Protein AF-A0A382IMJ1-F1 (afdb_monomer_lite)

Foldseek 3Di:
DPCPDPVNVVVVVCVLVVQLVCCLQCVVCVVHDPVVCCVQPNDDPDRCCVVSVHDSDDDDCSNVVVVQLVVLCVVVVVPPPDDPVSSVVSVVVVPPD

Structure (mmCIF, N/CA/C/O backbone):
data_AF-A0A382IMJ1-F1
#
_entry.id   AF-A0A382IMJ1-F1
#
loop_
_atom_site.group_PDB
_atom_site.id
_atom_site.type_symbol
_atom_site.label_atom_id
_atom_site.label_alt_id
_atom_site.label_comp_id
_atom_site.label_asym_id
_atom_site.label_entity_id
_atom_site.label_seq_id
_atom_site.pdbx_PDB_ins_code
_atom_site.Cartn_x
_atom_site.Cartn_y
_atom_site.Cartn_z
_atom_site.occupancy
_atom_site.B_iso_or_equiv
_atom_site.auth_seq_id
_atom_site.auth_comp_id
_atom_site.auth_asym_id
_atom_site.auth_atom_id
_atom_site.pdbx_PDB_model_num
ATOM 1 N N . MET A 1 1 ? 8.893 -18.011 -18.011 1.00 52.91 1 MET A N 1
ATOM 2 C CA . MET A 1 1 ? 7.517 -17.810 -17.496 1.00 52.91 1 MET A CA 1
ATOM 3 C C . MET A 1 1 ? 6.731 -17.028 -18.544 1.00 52.91 1 MET A C 1
ATOM 5 O O . MET A 1 1 ? 7.203 -15.971 -18.934 1.00 52.91 1 MET A O 1
ATOM 9 N N . LYS A 1 2 ? 5.606 -17.534 -19.074 1.00 52.50 2 LYS A N 1
ATOM 10 C CA . LYS A 1 2 ? 4.792 -16.753 -20.028 1.00 52.50 2 LYS A CA 1
ATOM 11 C C . LYS A 1 2 ? 4.045 -15.660 -19.254 1.00 52.50 2 LYS A C 1
ATOM 13 O O . LYS A 1 2 ? 3.054 -15.944 -18.585 1.00 52.50 2 LYS A O 1
ATOM 18 N N . ILE A 1 3 ? 4.545 -14.429 -19.356 1.00 63.88 3 ILE A N 1
ATOM 19 C CA . ILE A 1 3 ? 4.060 -13.224 -18.652 1.00 63.88 3 ILE A CA 1
ATOM 20 C C . ILE A 1 3 ? 2.601 -12.885 -19.044 1.00 63.88 3 ILE A C 1
ATOM 22 O O . ILE A 1 3 ? 1.902 -12.182 -18.329 1.00 63.88 3 ILE A O 1
ATOM 26 N N . HIS A 1 4 ? 2.084 -13.466 -20.131 1.00 71.06 4 HIS A N 1
ATOM 27 C CA . HIS A 1 4 ? 0.713 -13.247 -20.614 1.00 71.06 4 HIS A CA 1
ATOM 28 C C . HIS A 1 4 ? -0.297 -14.343 -20.232 1.00 71.06 4 HIS A C 1
ATOM 30 O O . HIS A 1 4 ? -1.411 -14.344 -20.748 1.00 71.06 4 HIS A O 1
ATOM 36 N N . SER A 1 5 ? 0.056 -15.302 -19.367 1.00 89.25 5 SER A N 1
ATOM 37 C CA . SER A 1 5 ? -0.916 -16.321 -18.936 1.00 89.25 5 SER A CA 1
ATOM 38 C C . SER A 1 5 ? -1.985 -15.736 -18.003 1.00 89.25 5 SER A C 1
ATOM 40 O O . SER A 1 5 ? -1.687 -14.865 -17.182 1.00 89.25 5 SER A O 1
ATOM 42 N N . THR A 1 6 ? -3.217 -16.252 -18.081 1.00 94.06 6 THR A N 1
ATOM 43 C CA . THR A 1 6 ? -4.314 -15.895 -17.161 1.00 94.06 6 THR A CA 1
ATOM 44 C C . THR A 1 6 ? -3.893 -16.062 -15.701 1.00 94.06 6 THR A C 1
ATOM 46 O O . THR A 1 6 ? -4.044 -15.132 -14.920 1.00 94.06 6 THR A O 1
ATOM 49 N N . ALA A 1 7 ? -3.225 -17.172 -15.372 1.00 94.44 7 ALA A N 1
ATOM 50 C CA . ALA A 1 7 ? -2.734 -17.443 -14.023 1.00 94.44 7 ALA A CA 1
ATOM 51 C C . ALA A 1 7 ? -1.729 -16.391 -13.513 1.00 94.44 7 ALA A C 1
ATOM 53 O O . ALA A 1 7 ? -1.723 -16.060 -12.330 1.00 94.44 7 ALA A O 1
ATOM 54 N N . TYR A 1 8 ? -0.861 -15.852 -14.379 1.00 94.50 8 TYR A N 1
ATOM 55 C CA . TYR A 1 8 ? 0.048 -14.775 -13.972 1.00 94.50 8 TYR A CA 1
ATOM 56 C C . TYR A 1 8 ? -0.716 -13.474 -13.703 1.00 94.50 8 TYR A C 1
ATOM 58 O O . TYR A 1 8 ? -0.486 -12.834 -12.680 1.00 94.50 8 TYR A O 1
ATOM 66 N N . ARG A 1 9 ? -1.671 -13.117 -14.572 1.00 94.56 9 ARG A N 1
ATOM 67 C CA . ARG A 1 9 ? -2.530 -11.940 -14.373 1.00 94.56 9 ARG A CA 1
ATOM 68 C C . ARG A 1 9 ? -3.347 -12.034 -13.086 1.00 94.56 9 ARG A C 1
ATOM 70 O O . ARG A 1 9 ? -3.422 -11.051 -12.359 1.00 94.56 9 ARG A O 1
ATOM 77 N N . GLU A 1 10 ? -3.908 -13.203 -12.788 1.00 96.44 10 GLU A N 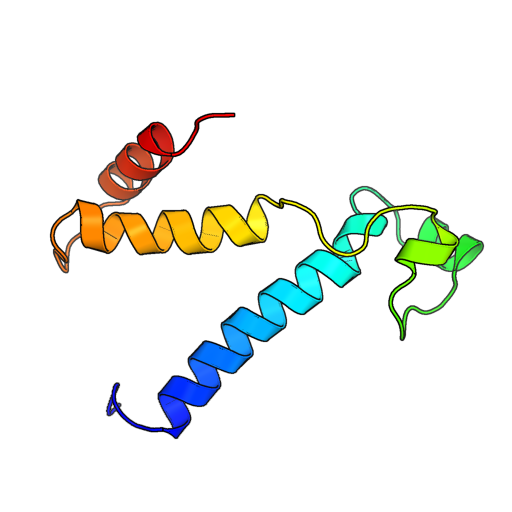1
ATOM 78 C CA . GLU A 1 10 ? -4.651 -13.459 -11.549 1.00 96.44 10 GLU A CA 1
ATOM 79 C C . GLU A 1 10 ? -3.765 -13.300 -10.315 1.00 96.44 10 GLU A C 1
ATOM 81 O O . GLU A 1 10 ? -4.180 -12.668 -9.351 1.00 96.44 10 GLU A O 1
ATOM 86 N N . LYS A 1 11 ? -2.519 -13.788 -10.357 1.00 96.44 11 LYS A N 1
ATOM 87 C CA . LYS A 1 11 ? -1.558 -13.590 -9.262 1.00 96.44 11 LYS A CA 1
ATOM 88 C C . LYS A 1 11 ? -1.207 -12.120 -9.050 1.00 96.44 11 LYS A C 1
ATOM 90 O O . LYS A 1 11 ? -1.175 -11.672 -7.909 1.00 96.44 11 LYS A O 1
ATOM 95 N N . VAL A 1 12 ? -0.960 -11.370 -10.128 1.00 95.00 12 VAL A N 1
ATOM 96 C CA . VAL A 1 12 ? -0.690 -9.924 -10.041 1.00 95.00 12 VAL A CA 1
ATOM 97 C C . VAL A 1 12 ? -1.900 -9.196 -9.460 1.00 95.00 12 VAL A C 1
ATOM 99 O O . VAL A 1 12 ? -1.751 -8.420 -8.520 1.00 95.00 12 VAL A O 1
ATOM 102 N N . TYR A 1 13 ? -3.099 -9.489 -9.965 1.00 95.75 13 TYR A N 1
ATOM 103 C CA . TYR A 1 13 ? -4.339 -8.899 -9.469 1.00 95.75 13 TYR A CA 1
ATOM 104 C C . TYR A 1 13 ? -4.568 -9.213 -7.987 1.00 95.75 13 TYR A C 1
ATOM 106 O O . TYR A 1 13 ? -4.804 -8.300 -7.203 1.00 95.75 13 TYR A O 1
ATOM 114 N N . ALA A 1 14 ? -4.440 -10.480 -7.587 1.00 98.00 14 ALA A N 1
ATOM 115 C CA . ALA A 1 14 ? -4.602 -10.903 -6.201 1.00 98.00 14 ALA A CA 1
ATOM 116 C C . ALA A 1 14 ? -3.565 -10.254 -5.272 1.00 98.00 14 ALA A C 1
ATOM 118 O O . ALA A 1 14 ? -3.909 -9.881 -4.156 1.00 98.00 14 ALA A O 1
ATOM 119 N N . GLY A 1 15 ? -2.322 -10.067 -5.731 1.00 96.81 15 GLY A N 1
ATOM 120 C CA . GLY A 1 15 ? -1.290 -9.362 -4.970 1.00 96.81 15 GLY A CA 1
ATOM 121 C C . GLY A 1 15 ? -1.625 -7.885 -4.748 1.00 96.81 15 GLY A C 1
ATOM 122 O O . GLY A 1 15 ? -1.545 -7.398 -3.623 1.00 96.81 15 GLY A O 1
ATOM 123 N N . VAL A 1 16 ? -2.063 -7.186 -5.800 1.00 96.44 16 VAL A N 1
ATOM 124 C CA . VAL A 1 16 ? -2.491 -5.780 -5.706 1.00 96.44 16 VAL A CA 1
ATOM 125 C C . VAL A 1 16 ? -3.727 -5.642 -4.814 1.00 96.44 16 VAL A C 1
ATOM 127 O O . VAL A 1 16 ? -3.742 -4.805 -3.915 1.00 96.44 16 VAL A O 1
ATOM 130 N N . LEU A 1 17 ? -4.739 -6.489 -5.012 1.00 97.50 17 LEU A N 1
ATOM 131 C CA . LEU A 1 17 ? -5.953 -6.493 -4.196 1.00 97.50 17 LEU A CA 1
ATOM 132 C C . LEU A 1 17 ? -5.642 -6.806 -2.726 1.00 97.50 17 LEU A C 1
ATOM 134 O O . LEU A 1 17 ? -6.132 -6.117 -1.837 1.00 97.50 17 LEU A O 1
ATOM 138 N N . GLY A 1 18 ? -4.793 -7.803 -2.469 1.00 97.50 18 GLY A N 1
ATOM 139 C CA . GLY A 1 18 ? -4.353 -8.166 -1.124 1.00 97.50 18 GLY A CA 1
ATOM 140 C C . GLY A 1 18 ? -3.625 -7.023 -0.419 1.00 97.50 18 GLY A C 1
ATOM 141 O O . GLY A 1 18 ? -3.880 -6.788 0.760 1.00 97.50 18 GLY A O 1
ATOM 142 N N . LYS A 1 19 ? -2.793 -6.258 -1.142 1.00 96.38 19 LYS A N 1
ATOM 143 C CA . LYS A 1 19 ? -2.175 -5.041 -0.599 1.00 96.38 19 LYS A CA 1
ATOM 144 C C . LYS A 1 19 ? -3.233 -4.017 -0.179 1.00 96.38 19 LYS A C 1
ATOM 146 O O . LYS A 1 19 ? -3.188 -3.550 0.951 1.00 96.38 19 LYS A O 1
ATOM 151 N N . VAL A 1 20 ? -4.192 -3.702 -1.051 1.00 96.81 20 VAL A N 1
ATOM 152 C CA . VAL A 1 20 ? -5.261 -2.729 -0.749 1.00 96.81 20 VAL A CA 1
ATOM 153 C C . VAL A 1 20 ? -6.090 -3.168 0.465 1.00 96.81 20 VAL A C 1
ATOM 155 O O . VAL A 1 20 ? -6.336 -2.371 1.366 1.00 96.81 20 VAL A O 1
ATOM 158 N N . ILE A 1 21 ? -6.464 -4.451 0.529 1.00 96.44 21 ILE A N 1
ATOM 159 C CA . ILE A 1 21 ? -7.174 -5.046 1.674 1.00 96.44 21 ILE A CA 1
ATOM 160 C C . ILE A 1 21 ? -6.358 -4.886 2.961 1.00 96.44 21 ILE A C 1
ATOM 162 O O . ILE A 1 21 ? -6.912 -4.467 3.976 1.00 96.44 21 ILE A O 1
ATOM 166 N N . GLY A 1 22 ? -5.063 -5.212 2.917 1.00 95.50 22 GLY A N 1
ATOM 167 C CA . GLY A 1 22 ? -4.163 -5.137 4.066 1.00 95.50 22 GLY A CA 1
ATOM 168 C C . GLY A 1 22 ? -3.962 -3.713 4.578 1.00 95.50 22 GLY A C 1
ATOM 169 O O . GLY A 1 22 ? -4.028 -3.502 5.785 1.00 95.50 22 GLY A O 1
ATOM 170 N N . VAL A 1 23 ? -3.800 -2.739 3.678 1.00 96.56 23 VAL A N 1
ATOM 171 C CA . VAL A 1 23 ? -3.685 -1.315 4.033 1.00 96.56 23 VAL A CA 1
ATOM 172 C C . VAL A 1 23 ? -4.941 -0.841 4.761 1.00 96.56 23 VAL A C 1
ATOM 174 O O . VAL A 1 23 ? -4.846 -0.344 5.878 1.00 96.56 23 VAL A O 1
ATOM 177 N N . TYR A 1 24 ? -6.134 -1.062 4.198 1.00 96.50 24 TYR A N 1
ATOM 178 C CA . TYR A 1 24 ? -7.376 -0.619 4.846 1.00 96.50 24 TYR A CA 1
ATOM 179 C C . TYR A 1 24 ? -7.689 -1.368 6.142 1.00 96.50 24 TYR A C 1
ATOM 181 O O . TYR A 1 24 ? -8.297 -0.799 7.047 1.00 96.50 24 TYR A O 1
ATOM 189 N N . LEU A 1 25 ? -7.264 -2.628 6.260 1.00 95.94 25 LEU A N 1
ATOM 190 C CA . LEU A 1 25 ? -7.385 -3.371 7.511 1.00 95.94 25 LEU A CA 1
ATOM 191 C C . LEU A 1 25 ? -6.432 -2.817 8.578 1.00 95.94 25 LEU A C 1
ATOM 193 O O . LEU A 1 25 ? -6.821 -2.718 9.735 1.00 95.94 25 LEU A O 1
ATOM 197 N N . GLY A 1 26 ? -5.201 -2.476 8.190 1.00 95.06 26 GLY A N 1
ATOM 198 C CA . GLY A 1 26 ? -4.129 -2.044 9.087 1.00 95.06 26 GLY A CA 1
ATOM 199 C C . GLY A 1 26 ? -4.213 -0.584 9.530 1.00 95.06 26 GLY A C 1
ATOM 200 O O . GLY A 1 26 ? -3.877 -0.282 10.672 1.00 95.06 26 GLY A O 1
ATOM 201 N N . ARG A 1 27 ? -4.698 0.307 8.657 1.00 95.19 27 ARG A N 1
ATOM 202 C CA . ARG A 1 27 ? -4.777 1.769 8.847 1.00 95.19 27 ARG A CA 1
ATOM 203 C C . ARG A 1 27 ? -5.297 2.209 10.223 1.00 95.19 27 ARG A C 1
ATOM 205 O O . ARG A 1 27 ? -4.652 3.040 10.854 1.00 95.19 27 ARG A O 1
ATOM 212 N N . PRO A 1 28 ? -6.411 1.662 10.750 1.00 94.69 28 PRO A N 1
ATOM 213 C CA . PRO A 1 28 ? -6.921 2.084 12.056 1.00 94.69 28 PRO A CA 1
ATOM 214 C C . PRO A 1 28 ? -5.992 1.762 13.241 1.00 94.69 28 PRO A C 1
ATOM 216 O O . PRO A 1 28 ? -6.181 2.302 14.330 1.00 94.69 28 PRO A O 1
ATOM 219 N N . PHE A 1 29 ? -5.010 0.879 13.039 1.00 94.31 29 PHE A N 1
ATOM 220 C CA . PHE A 1 29 ? -4.043 0.433 14.042 1.00 94.31 29 PHE A CA 1
ATOM 221 C C . PHE A 1 29 ? -2.661 1.065 13.867 1.00 94.31 29 PHE A C 1
ATOM 223 O O . PHE A 1 29 ? -1.732 0.697 14.587 1.00 94.31 29 PHE A O 1
ATOM 230 N N . GLU A 1 30 ? -2.482 1.968 12.905 1.00 93.75 30 GLU A N 1
ATOM 231 C CA . GLU A 1 30 ? -1.187 2.590 12.658 1.00 93.75 30 GLU A CA 1
ATOM 232 C C . GLU A 1 30 ? -0.688 3.307 13.926 1.00 93.75 30 GLU A C 1
ATOM 234 O O . GLU A 1 30 ? -1.393 4.105 14.547 1.00 93.75 30 GLU A O 1
ATOM 239 N N . GLY A 1 31 ? 0.517 2.944 14.377 1.00 95.06 31 GLY A N 1
ATOM 240 C CA . GLY A 1 31 ? 1.099 3.433 15.631 1.00 95.06 31 GLY A CA 1
ATOM 241 C C . GLY A 1 31 ? 0.579 2.772 16.918 1.00 95.06 31 GLY A C 1
ATOM 242 O O . GLY A 1 31 ? 1.046 3.126 18.000 1.00 95.06 31 GLY A O 1
ATOM 243 N N . TRP A 1 32 ? -0.348 1.810 16.849 1.00 96.94 32 TRP A N 1
ATOM 244 C CA . TRP A 1 32 ? -0.829 1.083 18.029 1.00 96.94 32 TRP A CA 1
ATOM 245 C C . TRP A 1 32 ? 0.112 -0.062 18.409 1.00 96.94 32 TRP A C 1
ATOM 247 O O . TRP A 1 32 ? 0.631 -0.798 17.569 1.00 96.94 32 TRP A O 1
ATOM 257 N N . HIS A 1 33 ? 0.268 -0.283 19.712 1.00 97.12 33 HIS A N 1
ATOM 258 C CA . HIS A 1 33 ? 0.912 -1.482 20.234 1.00 97.12 33 HIS A CA 1
ATOM 259 C C . HIS A 1 33 ? -0.065 -2.660 20.293 1.00 97.12 33 HIS A C 1
ATOM 261 O O . HIS A 1 33 ? -1.254 -2.488 20.563 1.00 97.12 33 HIS A O 1
ATOM 267 N N . TYR A 1 34 ? 0.462 -3.882 20.181 1.00 96.69 34 TYR A N 1
ATOM 268 C CA . TYR A 1 34 ? -0.319 -5.121 20.287 1.00 96.69 34 TYR A CA 1
ATOM 269 C C . TYR A 1 34 ? -1.251 -5.154 21.514 1.00 96.69 34 TYR A C 1
ATOM 271 O O . TYR A 1 34 ? -2.444 -5.419 21.384 1.00 96.69 34 TYR A O 1
ATOM 279 N N . ASN A 1 35 ? -0.738 -4.800 22.699 1.00 98.00 35 ASN A N 1
ATOM 280 C CA . ASN A 1 35 ? -1.528 -4.804 23.936 1.00 98.00 35 ASN A CA 1
ATOM 281 C C . ASN A 1 35 ? -2.714 -3.827 23.888 1.00 98.00 35 ASN A C 1
ATOM 283 O O . ASN A 1 35 ? -3.760 -4.117 24.459 1.00 98.00 35 ASN A O 1
ATOM 287 N N . GLN A 1 36 ? -2.570 -2.686 23.203 1.00 97.06 36 GLN A N 1
ATOM 288 C CA . GLN A 1 36 ? -3.653 -1.708 23.057 1.00 97.06 36 GLN A CA 1
ATOM 289 C C . GLN A 1 36 ? -4.762 -2.254 22.152 1.00 97.06 36 GLN A C 1
ATOM 291 O O . GLN A 1 36 ? -5.936 -2.101 22.481 1.00 97.06 36 GLN A O 1
ATOM 296 N N . ILE A 1 37 ? -4.393 -2.925 21.053 1.00 96.94 37 ILE A N 1
ATOM 297 C CA . ILE A 1 37 ? -5.345 -3.585 20.147 1.00 96.94 37 ILE A CA 1
ATOM 298 C C . ILE A 1 37 ? -6.110 -4.668 20.914 1.00 96.94 37 ILE A C 1
ATOM 300 O O . ILE A 1 37 ? -7.336 -4.647 20.953 1.00 96.94 37 ILE A O 1
ATOM 304 N N . GLN A 1 38 ? -5.396 -5.554 21.611 1.00 97.94 38 GLN A N 1
ATOM 305 C CA . GLN A 1 38 ? -6.000 -6.660 22.357 1.00 97.94 38 GLN A CA 1
ATOM 306 C C . GLN A 1 38 ? -6.945 -6.189 23.468 1.00 97.94 38 GLN A C 1
ATOM 308 O O . GLN A 1 38 ? -8.037 -6.726 23.611 1.00 97.94 38 GLN A O 1
ATOM 313 N N . GLN A 1 39 ? -6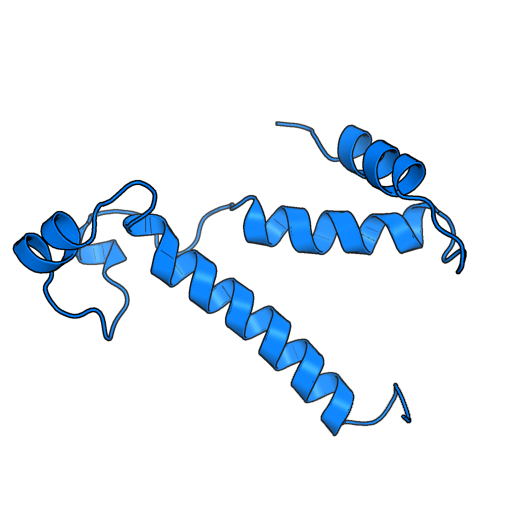.566 -5.159 24.230 1.00 97.06 39 GLN A N 1
ATOM 314 C CA . GLN A 1 39 ? -7.412 -4.627 25.303 1.00 97.06 39 GLN A CA 1
ATOM 315 C C . GLN A 1 39 ? -8.688 -3.951 24.791 1.00 97.06 39 GLN A C 1
ATOM 317 O O . GLN A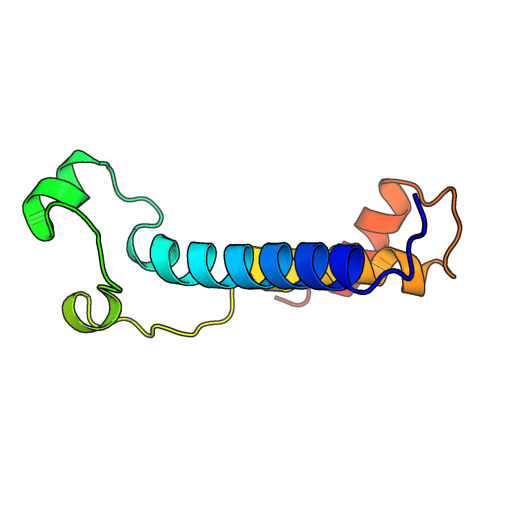 1 39 ? -9.696 -3.954 25.493 1.00 97.06 39 GLN A O 1
ATOM 322 N N . ARG A 1 40 ? -8.644 -3.332 23.605 1.00 95.25 40 ARG A N 1
ATOM 323 C CA . ARG A 1 40 ? -9.766 -2.548 23.066 1.00 95.25 40 ARG A CA 1
ATOM 324 C C . ARG A 1 40 ? -10.681 -3.348 22.150 1.00 95.25 40 ARG A C 1
ATOM 326 O O . ARG A 1 40 ? -11.882 -3.112 22.156 1.00 95.25 40 ARG A O 1
ATOM 333 N N . LEU A 1 41 ? -10.108 -4.236 21.346 1.00 95.69 41 LEU A N 1
ATOM 334 C CA . LEU A 1 41 ? -10.783 -4.883 20.218 1.00 95.69 41 LEU A CA 1
ATOM 335 C C . LEU A 1 41 ? -10.626 -6.409 20.231 1.00 95.69 41 LEU A C 1
ATOM 337 O O . LEU A 1 41 ? -11.422 -7.103 19.605 1.00 95.69 41 LEU A O 1
ATOM 341 N N . GLY A 1 42 ? -9.630 -6.936 20.952 1.00 96.19 42 GLY A N 1
ATOM 342 C CA . GLY A 1 42 ? -9.298 -8.359 20.938 1.00 96.19 42 GLY A CA 1
ATOM 343 C C . GLY A 1 42 ? -8.680 -8.798 19.609 1.00 96.19 42 GLY A C 1
ATOM 344 O O . GLY A 1 42 ? -7.923 -8.051 18.981 1.00 96.19 42 GLY A O 1
ATOM 345 N N . ASP A 1 43 ? -8.987 -10.028 19.200 1.00 95.88 43 ASP A N 1
ATOM 346 C CA . ASP A 1 43 ? -8.511 -10.593 17.939 1.00 95.88 43 ASP A CA 1
ATOM 347 C C . ASP A 1 43 ? -9.255 -10.000 16.742 1.00 95.88 43 ASP A C 1
ATOM 349 O O . ASP A 1 43 ? -10.486 -9.974 16.686 1.00 95.88 43 ASP A O 1
ATOM 353 N N . ILE A 1 44 ? -8.489 -9.558 15.747 1.00 95.12 44 ILE A N 1
ATOM 354 C CA . ILE A 1 44 ? -9.026 -8.906 14.556 1.00 95.12 44 ILE A CA 1
ATOM 355 C C . ILE A 1 44 ? -9.310 -9.950 13.476 1.00 95.12 44 ILE A C 1
ATOM 357 O O . ILE A 1 44 ? -8.396 -10.525 12.887 1.00 95.12 44 ILE A O 1
ATOM 361 N N . ASN A 1 45 ? -10.591 -10.166 13.184 1.00 95.25 45 ASN A N 1
ATOM 362 C CA . ASN A 1 45 ? -11.071 -11.021 12.092 1.00 95.25 45 ASN A CA 1
ATOM 363 C C . ASN A 1 45 ? -12.117 -10.322 11.195 1.00 95.25 45 ASN A C 1
ATOM 365 O O . ASN A 1 45 ? -12.745 -10.967 10.356 1.00 95.25 45 ASN A O 1
ATOM 369 N N . TYR A 1 46 ? -12.279 -9.002 11.343 1.00 94.44 46 TYR A N 1
ATOM 370 C CA . TYR A 1 46 ? -13.143 -8.135 10.535 1.00 94.44 46 TYR A CA 1
ATOM 371 C C . TYR A 1 46 ? -12.605 -6.690 10.511 1.00 94.44 46 TYR A C 1
ATOM 373 O O . TYR A 1 46 ? -11.679 -6.343 11.244 1.00 94.44 46 TYR A O 1
ATOM 381 N N . TYR A 1 47 ? -13.194 -5.830 9.675 1.00 95.69 47 TYR A N 1
ATOM 382 C CA . TYR A 1 47 ? -12.867 -4.402 9.631 1.00 95.69 47 TYR A CA 1
ATOM 383 C C . TYR A 1 47 ? -13.495 -3.641 10.805 1.00 95.69 47 TYR A C 1
ATOM 385 O O . TYR A 1 47 ? -14.713 -3.614 10.944 1.00 95.69 47 TYR A O 1
ATOM 393 N N . VAL A 1 48 ? -12.675 -2.959 11.605 1.00 96.12 48 VAL A N 1
ATOM 394 C CA . VAL A 1 48 ? -13.099 -2.261 12.840 1.00 96.12 48 VAL A CA 1
ATOM 395 C C . VAL A 1 48 ? -13.378 -0.762 12.664 1.00 96.12 48 VAL A C 1
ATOM 397 O O . VAL A 1 48 ? -13.642 -0.070 13.641 1.00 96.12 48 VAL A O 1
ATOM 400 N N . HIS A 1 49 ? -13.285 -0.246 11.437 1.00 95.06 49 HIS A N 1
ATOM 401 C CA . HIS A 1 49 ? -13.380 1.185 11.126 1.00 95.06 49 HIS A CA 1
ATOM 402 C C . HIS A 1 49 ? -14.614 1.871 11.749 1.00 95.06 49 HIS A C 1
ATOM 404 O O . HIS A 1 49 ? -14.467 2.923 12.368 1.00 95.06 49 HIS A O 1
ATOM 410 N N . ASP A 1 50 ? -15.785 1.226 11.704 1.00 94.56 50 ASP A N 1
ATOM 411 C CA . ASP A 1 50 ? -17.017 1.719 12.335 1.00 94.56 50 ASP A CA 1
ATOM 412 C C . ASP A 1 50 ? -16.899 1.830 13.864 1.00 94.56 50 ASP A C 1
ATOM 414 O O . ASP A 1 50 ? -17.324 2.822 14.452 1.00 94.56 50 ASP A O 1
ATOM 418 N N . GLN A 1 51 ? -16.278 0.844 14.524 1.00 94.38 51 GLN A N 1
ATOM 419 C CA . GLN A 1 51 ? -16.081 0.850 15.983 1.00 94.38 51 GLN A CA 1
ATOM 420 C C . GLN A 1 51 ? -15.132 1.967 16.431 1.00 94.38 51 GLN A C 1
ATOM 422 O O . GLN A 1 51 ? -15.245 2.476 17.544 1.00 94.38 51 GLN A O 1
ATOM 427 N N . LEU A 1 52 ? -14.188 2.334 15.561 1.00 94.81 52 LEU A N 1
ATOM 428 C CA . LEU A 1 52 ? -13.214 3.399 15.791 1.00 94.81 52 LEU A CA 1
ATOM 429 C C . LEU A 1 52 ? -13.667 4.755 15.233 1.00 94.81 52 LEU A C 1
ATOM 431 O O . LEU A 1 52 ? -12.957 5.743 15.413 1.00 94.81 52 LEU A O 1
ATOM 435 N N . ASN A 1 53 ? -14.845 4.815 14.602 1.00 95.25 53 ASN A N 1
ATOM 436 C CA . ASN A 1 53 ? -15.397 6.003 13.957 1.00 95.25 53 ASN A CA 1
ATOM 437 C C . ASN A 1 53 ? -14.410 6.663 12.973 1.00 95.25 53 ASN A C 1
ATOM 439 O O . ASN A 1 53 ? -14.233 7.883 12.956 1.00 95.25 53 ASN A O 1
ATOM 443 N N . VAL A 1 54 ? -13.748 5.834 12.164 1.00 94.69 54 VAL A N 1
ATOM 444 C CA . VAL A 1 54 ? -12.847 6.259 11.087 1.00 94.69 54 VAL A CA 1
ATOM 445 C C . VAL A 1 54 ? -13.360 5.743 9.740 1.00 94.69 54 VAL A C 1
ATOM 447 O O . VAL A 1 54 ? -14.003 4.694 9.685 1.00 94.69 54 VAL A O 1
ATOM 450 N N . PRO A 1 55 ? -13.097 6.446 8.629 1.00 95.25 55 PRO A N 1
ATOM 451 C CA . PRO A 1 55 ? -13.448 5.953 7.299 1.00 95.25 55 PRO A CA 1
ATOM 452 C C . PRO A 1 55 ? -12.677 4.672 6.942 1.00 95.25 55 PRO A C 1
ATOM 454 O O . PRO A 1 55 ? -11.479 4.569 7.196 1.00 95.25 55 PRO A O 1
ATOM 457 N N . LEU A 1 56 ? -13.353 3.719 6.289 1.00 94.06 56 LEU A N 1
ATOM 458 C CA . LEU A 1 56 ? -12.706 2.507 5.767 1.00 94.06 56 LEU A CA 1
ATOM 459 C C . LEU A 1 56 ? -11.789 2.805 4.579 1.00 94.06 56 LEU A C 1
ATOM 461 O O . LEU A 1 56 ? -10.674 2.299 4.502 1.00 94.06 56 LEU A O 1
ATOM 465 N N . ILE A 1 57 ? -12.289 3.595 3.626 1.00 93.94 57 ILE A N 1
ATOM 466 C CA . ILE A 1 57 ? -11.599 3.899 2.374 1.00 93.94 57 ILE A CA 1
ATOM 467 C C . ILE A 1 57 ? -11.085 5.326 2.455 1.00 93.94 57 ILE A C 1
ATOM 469 O O . ILE A 1 57 ? -11.857 6.278 2.566 1.00 93.94 57 ILE A O 1
ATOM 473 N N . VAL A 1 58 ? -9.769 5.454 2.376 1.00 91.62 58 VAL A N 1
ATOM 474 C CA . VAL A 1 58 ? -9.037 6.714 2.477 1.00 91.62 58 VAL A CA 1
ATOM 475 C C . VAL A 1 58 ? -7.848 6.701 1.533 1.00 91.62 58 VAL A C 1
ATOM 477 O O . VAL A 1 58 ? -7.378 5.641 1.116 1.00 91.62 58 VAL A O 1
ATOM 480 N N . THR A 1 59 ? -7.363 7.889 1.184 1.00 89.75 59 THR A N 1
ATOM 481 C CA . THR A 1 59 ? -6.079 8.039 0.500 1.00 89.75 59 THR A CA 1
ATOM 482 C C . THR A 1 59 ? -4.958 7.594 1.428 1.00 89.75 59 THR A C 1
ATOM 484 O O . THR A 1 59 ? -4.941 7.955 2.608 1.00 89.75 59 THR A O 1
ATOM 487 N N . ASP A 1 60 ? -4.040 6.801 0.893 1.00 93.19 60 ASP A N 1
ATOM 488 C CA . ASP A 1 60 ? -2.963 6.182 1.650 1.00 93.19 60 ASP A CA 1
ATOM 489 C C . ASP A 1 60 ? -1.712 6.035 0.783 1.00 93.19 60 ASP A C 1
ATOM 491 O O . ASP A 1 60 ? -1.817 5.708 -0.407 1.00 93.19 60 ASP A O 1
ATOM 495 N N . ASP A 1 61 ? -0.559 6.343 1.375 1.00 92.12 61 ASP A N 1
ATOM 4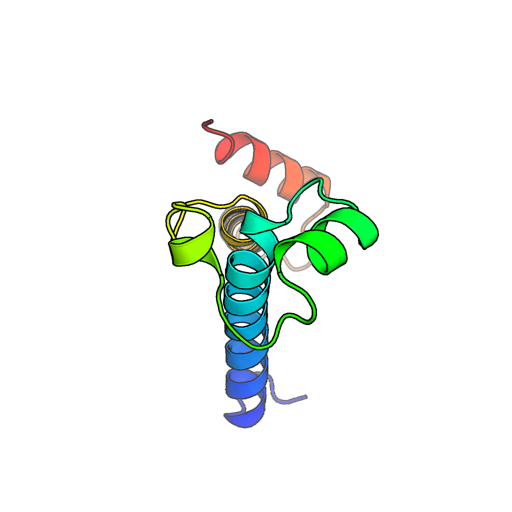96 C CA . ASP A 1 61 ? 0.744 6.404 0.722 1.00 92.12 61 ASP A CA 1
ATOM 497 C C . ASP A 1 61 ? 1.276 5.020 0.341 1.00 92.12 61 ASP A C 1
ATOM 499 O O . ASP A 1 61 ? 1.927 4.887 -0.699 1.00 92.12 61 ASP A O 1
ATOM 503 N N . ASP A 1 62 ? 0.910 3.956 1.063 1.00 93.69 62 ASP A N 1
ATOM 504 C CA . ASP A 1 62 ? 1.243 2.596 0.652 1.00 93.69 62 ASP A CA 1
ATOM 505 C C . ASP A 1 62 ? 0.568 2.252 -0.678 1.00 93.69 62 ASP A C 1
ATOM 507 O O . ASP A 1 62 ? 1.189 1.632 -1.554 1.00 93.69 62 ASP A O 1
ATOM 511 N N . ILE A 1 63 ? -0.700 2.634 -0.861 1.00 94.00 63 ILE A N 1
ATOM 512 C CA . ILE A 1 63 ? -1.439 2.382 -2.106 1.00 94.00 63 ILE A CA 1
ATOM 513 C C . ILE A 1 63 ? -0.945 3.319 -3.207 1.00 94.00 63 ILE A C 1
ATOM 515 O O . ILE A 1 63 ? -0.523 2.843 -4.265 1.00 94.00 63 ILE A O 1
ATOM 519 N N . SER A 1 64 ? -0.987 4.633 -2.976 1.00 90.81 64 SER A N 1
ATOM 520 C CA . SER A 1 64 ? -0.633 5.627 -3.993 1.00 90.81 64 SER A CA 1
ATOM 521 C C . SER A 1 64 ? 0.832 5.487 -4.411 1.00 90.81 64 SER A C 1
ATOM 523 O O . SER A 1 64 ? 1.113 5.384 -5.605 1.00 90.81 64 SER A O 1
ATOM 525 N N . GLY A 1 65 ? 1.751 5.336 -3.454 1.00 90.75 65 GLY A N 1
ATOM 526 C CA . GLY A 1 65 ? 3.175 5.123 -3.689 1.00 90.75 65 GLY A CA 1
ATOM 527 C C . GLY A 1 65 ? 3.452 3.890 -4.545 1.00 90.75 65 GLY A C 1
ATOM 528 O O . GLY A 1 65 ? 4.234 3.963 -5.492 1.00 90.75 65 GLY A O 1
ATOM 529 N N . THR A 1 66 ? 2.750 2.774 -4.311 1.00 92.00 66 THR A N 1
ATOM 530 C CA . THR A 1 66 ? 2.906 1.552 -5.128 1.00 92.00 66 THR A CA 1
ATOM 531 C C . THR A 1 66 ? 2.658 1.816 -6.611 1.00 92.00 66 THR A C 1
ATOM 533 O O . THR A 1 66 ? 3.437 1.382 -7.463 1.00 92.00 66 THR A O 1
ATOM 536 N N . PHE A 1 67 ? 1.586 2.537 -6.939 1.00 91.25 67 PHE A N 1
ATOM 537 C CA . PHE A 1 67 ? 1.264 2.844 -8.331 1.00 91.25 67 PHE A CA 1
ATOM 538 C C . PHE A 1 67 ? 2.146 3.959 -8.900 1.00 91.25 67 PHE A C 1
ATOM 540 O O . PHE A 1 67 ? 2.527 3.884 -10.070 1.00 91.25 67 PHE A O 1
ATOM 547 N N . THR A 1 68 ? 2.547 4.927 -8.078 1.00 90.38 68 THR A N 1
ATOM 548 C CA . THR A 1 68 ? 3.510 5.973 -8.446 1.00 90.38 68 THR A CA 1
ATOM 549 C C . THR A 1 68 ? 4.865 5.381 -8.837 1.00 90.38 68 THR A C 1
ATOM 551 O O . THR A 1 68 ? 5.418 5.728 -9.881 1.00 90.38 68 THR A O 1
ATOM 554 N N . PHE A 1 69 ? 5.390 4.415 -8.079 1.00 90.88 69 PHE A N 1
ATOM 555 C CA . PHE A 1 69 ? 6.657 3.772 -8.428 1.00 90.88 69 PHE A CA 1
ATOM 556 C C . PHE A 1 69 ? 6.561 2.961 -9.722 1.00 90.88 69 PHE A C 1
ATOM 558 O O . PHE A 1 69 ? 7.479 3.013 -10.537 1.00 90.88 69 PHE A O 1
ATOM 565 N N . LEU A 1 70 ? 5.443 2.274 -9.980 1.00 91.44 70 LEU A N 1
ATOM 566 C CA . LEU A 1 70 ? 5.223 1.618 -11.276 1.00 91.44 70 LEU A CA 1
ATOM 567 C C . LEU A 1 70 ? 5.157 2.629 -12.424 1.00 91.44 70 LEU A C 1
ATOM 569 O O . LEU A 1 70 ? 5.619 2.338 -13.530 1.00 91.44 70 LEU A O 1
ATOM 573 N N . ARG A 1 71 ? 4.616 3.823 -12.167 1.00 91.75 71 ARG A N 1
ATOM 574 C CA . ARG A 1 71 ? 4.512 4.878 -13.171 1.00 91.75 71 ARG A CA 1
ATOM 575 C C . ARG A 1 71 ? 5.875 5.391 -13.630 1.00 91.75 71 ARG A C 1
ATOM 577 O O . ARG A 1 71 ? 6.015 5.671 -14.819 1.00 91.75 71 ARG A O 1
ATOM 584 N N . SER A 1 72 ? 6.886 5.379 -12.759 1.00 93.50 72 SER A N 1
ATOM 585 C CA . SER A 1 72 ? 8.262 5.746 -13.130 1.00 93.50 72 SER A CA 1
ATOM 586 C C . SER A 1 72 ? 8.783 4.966 -14.345 1.00 93.50 72 SER A C 1
ATOM 588 O O . SER A 1 72 ? 9.464 5.524 -15.198 1.00 93.50 72 SER A O 1
ATOM 590 N N . ILE A 1 73 ? 8.388 3.699 -14.508 1.00 93.56 73 ILE A N 1
ATOM 591 C CA . ILE A 1 73 ? 8.775 2.895 -15.674 1.00 93.56 73 ILE A CA 1
ATOM 592 C C . ILE A 1 73 ? 8.244 3.530 -16.963 1.00 93.56 73 ILE A C 1
ATOM 594 O O . ILE A 1 73 ? 8.977 3.637 -17.943 1.00 93.56 73 ILE A O 1
ATOM 598 N N . ALA A 1 74 ? 6.981 3.958 -16.972 1.00 92.94 74 ALA A N 1
ATOM 599 C CA . ALA A 1 74 ? 6.374 4.603 -18.132 1.00 92.94 74 ALA A CA 1
ATOM 600 C C . ALA A 1 74 ? 6.968 5.999 -18.383 1.00 92.94 74 ALA A C 1
ATOM 602 O O . ALA A 1 74 ? 7.229 6.349 -19.533 1.00 92.94 74 ALA A O 1
ATOM 603 N N . ASP A 1 75 ? 7.225 6.760 -17.318 1.00 93.75 75 ASP A N 1
ATOM 604 C CA . ASP A 1 75 ? 7.795 8.110 -17.402 1.00 93.75 75 ASP A CA 1
ATOM 605 C C . ASP A 1 75 ? 9.232 8.103 -17.947 1.00 93.75 75 ASP A C 1
ATOM 607 O O . ASP A 1 75 ? 9.645 9.043 -18.619 1.00 93.75 75 ASP A O 1
ATOM 611 N N . HIS A 1 76 ? 9.966 7.004 -17.744 1.00 93.81 76 HIS A N 1
ATOM 612 C CA . HIS A 1 76 ? 11.292 6.758 -18.325 1.00 93.81 76 HIS A CA 1
ATOM 613 C C . HIS A 1 76 ? 11.236 5.816 -19.543 1.00 93.81 76 HIS A C 1
ATOM 615 O O . HIS A 1 76 ? 12.156 5.035 -19.791 1.00 93.81 76 HIS A O 1
ATOM 621 N N . HIS A 1 77 ? 10.143 5.883 -20.314 1.00 94.19 77 HIS A N 1
ATOM 622 C CA . HIS A 1 77 ? 9.958 5.219 -21.614 1.00 94.19 77 HIS A CA 1
ATOM 623 C C . HIS A 1 77 ? 10.177 3.698 -21.619 1.00 94.19 77 HIS A C 1
ATOM 625 O O . HIS A 1 77 ? 10.646 3.131 -22.606 1.00 94.19 77 HIS A O 1
ATOM 631 N N . TYR A 1 78 ? 9.820 3.021 -20.528 1.00 93.62 78 TYR A N 1
ATOM 632 C CA . TYR A 1 78 ? 9.971 1.574 -20.361 1.00 93.62 78 TYR A CA 1
ATOM 633 C C . TYR A 1 78 ? 11.420 1.084 -20.519 1.00 93.62 78 TYR A C 1
ATOM 635 O O . TYR A 1 78 ? 11.650 -0.061 -20.915 1.00 93.62 78 TYR A O 1
ATOM 643 N N . ALA A 1 79 ? 12.404 1.934 -20.202 1.00 92.06 79 ALA A N 1
ATOM 644 C CA . ALA A 1 79 ? 13.811 1.563 -20.235 1.00 92.06 79 ALA A CA 1
ATOM 645 C C . ALA A 1 79 ? 14.083 0.386 -19.269 1.00 92.06 79 ALA A C 1
ATOM 647 O O . ALA A 1 79 ? 13.879 0.533 -18.061 1.00 92.06 79 ALA A O 1
ATOM 648 N N . PRO A 1 80 ? 14.595 -0.769 -19.747 1.00 88.69 80 PRO A N 1
ATOM 649 C CA . PRO A 1 80 ? 14.865 -1.925 -18.884 1.00 88.69 80 PRO A CA 1
ATOM 650 C C . PRO A 1 80 ? 15.902 -1.651 -17.787 1.00 88.69 80 PRO A C 1
ATOM 652 O O . PRO A 1 80 ? 15.951 -2.360 -16.787 1.00 88.69 80 PRO A O 1
ATOM 655 N N . SER A 1 81 ? 16.739 -0.633 -17.987 1.00 93.75 81 SER A N 1
ATOM 656 C CA . SER A 1 81 ? 17.820 -0.217 -17.095 1.00 93.75 81 SER A CA 1
ATOM 657 C C . SER A 1 81 ? 17.468 1.025 -16.270 1.00 93.75 81 SER A C 1
ATOM 659 O O . SER A 1 81 ? 18.354 1.832 -15.985 1.00 93.75 81 SER A O 1
ATOM 661 N N . ILE A 1 82 ? 16.189 1.225 -15.934 1.00 94.69 82 ILE A N 1
ATOM 662 C CA . ILE A 1 82 ? 15.763 2.338 -15.078 1.00 94.69 82 ILE A CA 1
ATOM 663 C C . ILE A 1 82 ? 16.550 2.336 -13.759 1.00 94.69 82 ILE A C 1
ATOM 665 O O . ILE A 1 82 ? 16.670 1.318 -13.075 1.00 94.69 82 ILE A O 1
ATOM 669 N N . SER A 1 83 ? 17.127 3.485 -13.418 1.00 95.19 83 SER A N 1
ATOM 670 C CA . SER A 1 83 ? 17.941 3.649 -12.214 1.00 95.19 83 SER A CA 1
ATOM 671 C C . SER A 1 83 ? 17.100 4.066 -11.006 1.00 95.19 83 SER A C 1
ATOM 673 O O . SER A 1 83 ? 16.069 4.721 -11.142 1.00 95.19 83 SER A O 1
ATOM 675 N N . ALA A 1 84 ? 17.584 3.776 -9.795 1.00 95.25 84 ALA A N 1
ATOM 676 C CA . ALA A 1 84 ? 16.951 4.255 -8.562 1.00 95.25 84 ALA A CA 1
ATOM 677 C C . ALA A 1 84 ? 16.815 5.790 -8.523 1.00 95.25 84 ALA A C 1
ATOM 679 O O . ALA A 1 84 ? 15.819 6.309 -8.027 1.00 95.25 84 ALA A O 1
ATOM 680 N N . ARG A 1 85 ? 17.782 6.520 -9.102 1.00 95.50 85 ARG A N 1
ATOM 681 C CA . ARG A 1 85 ? 17.721 7.982 -9.238 1.00 95.50 85 ARG A CA 1
ATOM 682 C C . ARG A 1 85 ? 16.515 8.420 -10.068 1.00 95.50 85 ARG A C 1
ATOM 684 O O . ARG A 1 85 ? 15.787 9.300 -9.637 1.00 95.50 85 ARG A O 1
ATOM 691 N N . GLN A 1 86 ? 16.291 7.786 -11.215 1.00 94.94 86 GLN A N 1
ATOM 692 C CA . GLN A 1 86 ? 15.157 8.082 -12.095 1.00 94.94 86 GLN A CA 1
ATOM 693 C C . GLN A 1 86 ? 13.811 7.792 -11.424 1.00 94.94 86 GLN A C 1
ATOM 695 O O . GLN A 1 86 ? 12.870 8.569 -11.565 1.00 94.94 86 GLN A O 1
ATOM 700 N N . ILE A 1 87 ? 13.730 6.710 -10.644 1.00 94.00 87 ILE A N 1
ATOM 701 C CA . ILE A 1 87 ? 12.548 6.410 -9.826 1.00 94.00 87 ILE A CA 1
ATOM 702 C C . ILE A 1 87 ? 12.318 7.526 -8.795 1.00 94.00 87 ILE A C 1
ATOM 704 O O . ILE A 1 87 ? 11.193 8.000 -8.651 1.00 94.00 87 ILE A O 1
ATOM 708 N N . GLY A 1 88 ? 13.379 7.983 -8.122 1.00 93.38 88 GLY A N 1
ATOM 709 C CA . GLY A 1 88 ? 13.320 9.113 -7.192 1.00 93.38 88 GLY A CA 1
ATOM 710 C C . GLY A 1 88 ? 12.905 10.427 -7.861 1.00 93.38 88 GLY A C 1
ATOM 711 O O . GLY A 1 88 ? 12.096 11.159 -7.306 1.00 93.38 88 GLY A O 1
ATOM 712 N N . GLU A 1 89 ? 13.390 10.706 -9.072 1.00 93.12 89 GLU A N 1
ATOM 713 C CA . GLU A 1 89 ? 12.992 11.877 -9.869 1.00 93.12 89 GLU A CA 1
ATOM 714 C C . GLU A 1 89 ? 11.504 11.828 -10.243 1.00 93.12 89 GLU A C 1
ATOM 716 O O . GLU A 1 89 ? 10.804 12.827 -10.095 1.00 93.12 89 GLU A O 1
ATOM 721 N N . SER A 1 90 ? 10.987 10.665 -10.660 1.00 92.56 90 SER A N 1
ATOM 722 C CA . SER A 1 90 ? 9.543 10.485 -10.855 1.00 92.56 90 SER A CA 1
ATOM 723 C C . SER A 1 90 ? 8.782 10.722 -9.554 1.00 92.56 90 SER A C 1
ATOM 725 O O . SER A 1 90 ? 7.796 11.449 -9.557 1.00 92.56 90 SER A O 1
ATOM 727 N N . TRP A 1 91 ? 9.246 10.161 -8.435 1.00 92.00 91 TRP A N 1
ATOM 728 C CA . TRP A 1 91 ? 8.589 10.343 -7.143 1.00 92.00 91 TRP A CA 1
ATOM 729 C C . TRP A 1 91 ? 8.527 11.818 -6.727 1.00 92.00 91 TRP A C 1
ATOM 731 O O . TRP A 1 91 ? 7.457 12.274 -6.345 1.00 92.00 91 TRP A O 1
ATOM 741 N N . LEU A 1 92 ? 9.607 12.588 -6.909 1.00 91.44 92 LEU A N 1
ATOM 742 C CA . LEU A 1 92 ? 9.623 14.040 -6.677 1.00 91.44 92 LEU A CA 1
ATOM 743 C C . LEU A 1 92 ? 8.566 14.791 -7.498 1.00 91.44 92 LEU A C 1
ATOM 745 O O . LEU A 1 92 ? 7.995 15.756 -7.005 1.00 91.44 92 LEU A O 1
ATOM 749 N N . ASN A 1 93 ? 8.278 14.348 -8.724 1.00 89.12 93 ASN A N 1
ATOM 750 C CA . ASN A 1 93 ? 7.257 14.977 -9.567 1.00 89.12 93 ASN A CA 1
ATOM 751 C C . ASN A 1 93 ? 5.821 14.645 -9.130 1.00 89.12 93 ASN A C 1
ATOM 753 O O . ASN A 1 93 ? 4.907 15.416 -9.419 1.00 89.12 93 ASN A O 1
ATOM 757 N N . TYR A 1 94 ? 5.612 13.502 -8.470 1.00 86.75 94 TYR A N 1
ATOM 758 C CA . TYR A 1 94 ? 4.303 13.085 -7.955 1.00 86.75 94 TYR A CA 1
ATOM 759 C C . TYR A 1 94 ? 4.087 13.431 -6.482 1.00 86.75 94 TYR A C 1
ATOM 761 O O . TYR A 1 94 ? 2.948 13.373 -6.025 1.00 86.75 94 TYR A O 1
ATOM 769 N N . LEU A 1 95 ? 5.146 13.796 -5.752 1.00 76.31 95 LEU A N 1
ATOM 770 C CA . LEU A 1 95 ? 5.083 14.390 -4.418 1.00 76.31 95 LEU A CA 1
ATOM 771 C C . LEU A 1 95 ? 4.511 15.809 -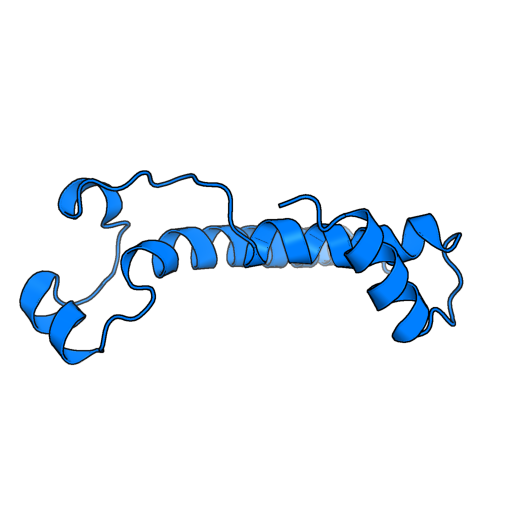4.528 1.00 76.31 95 LEU A C 1
ATOM 773 O O . LEU A 1 95 ? 5.210 16.807 -4.385 1.00 76.31 95 LEU A O 1
ATOM 777 N N . ILE A 1 96 ? 3.221 15.888 -4.827 1.00 60.22 96 ILE A N 1
ATOM 778 C CA . ILE A 1 96 ? 2.399 17.029 -4.460 1.00 60.22 96 ILE A CA 1
ATOM 779 C C . ILE A 1 96 ? 1.573 16.548 -3.271 1.00 60.22 96 ILE A C 1
ATOM 781 O O . ILE A 1 96 ? 0.516 15.944 -3.447 1.00 60.22 96 ILE A O 1
ATOM 785 N N . GLU A 1 97 ? 2.112 16.779 -2.078 1.00 48.81 97 GLU A N 1
ATOM 786 C CA . GLU A 1 97 ? 1.360 16.828 -0.821 1.00 48.81 97 GLU A CA 1
ATOM 787 C C . GLU A 1 97 ? 1.345 18.270 -0.313 1.00 48.81 97 GLU A C 1
ATOM 789 O O . GLU A 1 97 ? 2.416 18.924 -0.356 1.00 48.81 97 GLU A O 1
#

InterPro domains:
  IPR005502 ADP-ribosylation/Crystallin J1 [PF03747] (15-93)
  IPR036705 ADP-ribosylation/Crystallin J1 superfamily [G3DSA:1.10.4080.10] (1-97)
  IPR036705 ADP-ribosylation/Crystallin J1 superfamily [SSF101478] (7-88)

pLDDT: mean 91.91, std 9.3, range [48.81, 98.0]

Organism: NCBI:txid408172

Secondary structure (DSSP, 8-state):
--TT-HHHHHHHHHHHHHHHHHHHHHGGGTT--HHHHHHHT-S--S--TTTTT--SS---HHHHHHHHHHHHHHHTTT-TT--HHHHHHHHHHH---

Radius of gyration: 17.81 Å; chains: 1; bounding box: 35×35×47 Å

Sequence (97 aa):
MKIHSTAYREKVYAGVLGKVIGVYLGRPFEGWHYNQIQQRLGDINYYVHDQLNVPLIVTDDDISGTFTFLRSIADHHYAPSISARQIGESWLNYLIE

=== Feature glossary ===
The record interleaves many kinds of information about one protein. Here is each kind framed as the question it answers.

Q: Are the domains correctly placed relative to each other?
A: Predicted aligned error is AlphaFold's pairwise confidence. Unlike pLDDT (per-residue), PAE is per-residue-pair and captures whether two parts of the structure are correctly placed relative to each other. Units are ångströms of expected positiona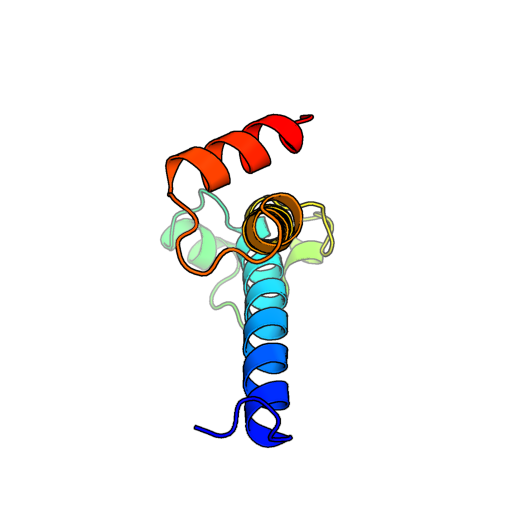l error.

Q: Which residues are in helices, strands, or loops?
A: Eight-state secondary structure (DSSP): H is the canonical α-helix, G the tighter 3₁₀-helix, I the wider π-helix; E/B are β-structure, T and S are turns and bends, and '-' is everything else. DSSP derives these from the pattern of main-chain N–H···O=C hydrogen bonds, not from the sequence.

Q: What if only a Cα trace is available?
A: P-SEA three-state annotation labels each residue as helix, strand, or coil based purely on the geometry of the Cα trace. It serves as a fallback when the full backbone (and thus DSSP) is unavailable.

Q: What are the backbone torsion angles?
A: φ (phi) and ψ (psi) are the two rotatable backbone dihedrals per residue: φ is the C(i-1)–N–Cα–C torsion, ψ is the N–Cα–C–N(i+1) torsion, both in degrees on (−180°, 180°]. α-helical residues cluster near (−60°, −45°); β-strand residues near (−120°, +130°). A Ramachandran plot is simply a scatter of (φ, ψ) for every residue.

Q: What known structures does this most resemble?
A: Structural nearest neighbors (via Foldseek easy-search vs the PDB). Reported per hit: target PDB id, E-value, and alignment TM-score. A TM-score above ~0.5 is the conventional threshold for 'same fold'.

Q: What family and function is it annotated with?
A: Database cross-references. InterPro integrates a dozen domain/family signature databases into unified entries with residue-range hits. GO terms attach function/process/location labels with evidence codes. CATH codes position the fold in a four-level structural taxonomy. Organism is the NCBI-taxonomy species name.

Q: Which residues are buried vs exposed?
A: Solvent accessibility: the surface area of each residue that a 1.4 Å water probe can touch, in Å². When only backbone atoms are present the absolute values are lower than full-atom SASA (side chains contribute most of the area) and are flagged as backbone-only.

Q: What do the diagnostic plots show?
A: Three diagnostic plots accompany the record. The Cα contact map visualizes the tertiary structure as a 2D adjacency matrix (8 Å cutoff, sequence-local contacts suppressed). The Ramachandran plot shows the distribution of backbone (φ, ψ) torsions, with points in the α and β basins reflecting secondary structure content. The PAE plot shows AlphaFold's inter-residue confidence as a color matrix.

Q: What is the amino-acid chain?
A: The amino-acid sequence is the protein's primary structure: the linear order of residues from the N-terminus to the C-terminus, written in one-letter code. Everything else here — the 3D coordinates, the secondary structure, the domain annotations — is ultimately a consequence of this string.

Q: What do the rendered images show?
A: The six renders are orthographic views along the three Cartesian axes in both directions. Representation (cartoon, sticks, or surface) and color scheme (sequence-rainbow or by-chain) vary across proteins so the training set covers all the common visualization conventions.

Q: Where is each backbone atom in 3D?
A: The mmCIF table is the protein's shape written out atom by atom. For each backbone N, Cα, C, and carbonyl O, it records an (x, y, z) coordinate triple in Å plus the residue type, chain letter, and residue number.

Q: How mobile is each atom in the crystal?
A: For experimental (PDB) structures, the B-factor (temperature factor) quantifies the positional spread of each atom in the crystal — a combination of thermal vibration and static disorder — in units of Å². High B-factors mark flexible loops or poorly resolved regions; low B-factors mark the rigid, well-ordered core.

Q: How big and how compact is the whole molecule?
A: Three whole-structure scalars: the radius of gyration (RMS distance of Cα from centroid, in Å), the count of Cα–Cα contacts (pairs closer than 8 Å and separated by more than four residues in sequence — i.e. tertiary, not local, contacts), and the bounding-box dimensions. Together they distinguish compact globular folds from extended fibres or disordered chains.

Q: What does the local fold look like, residue by residue?
A: A 3Di character summarizes, for each residue, the relative orientation of the Cα frame of its nearest spatial neighbor. Because it encodes fold topology rather than chemistry, 3Di alignments detect remote structural similarity that sequence alignment misses.

Q: How confident is the AlphaFold model at each residue?
A: For AlphaFold models, the B-factor field carries pLDDT — the model's own estimate of local accuracy on a 0–100 scale. Regions with pLDDT<50 should be treated as essentially unmodeled; they often correspond to intrinsically disordered segments.